Protein AF-A0A2M7BNX7-F1 (afdb_monomer_lite)

Sequence (72 aa):
MPAPQEVLDLAARFTENLAAYASGAYNEAQLRREFIDPLFRALGWDLDNIAGHAKAYKDVIHEDAIRIVERD

Foldseek 3Di:
DDQQVQLVVLVVVCVVCVVVCPDPVNDPVNCCVSRVVSNCVSVVDDPVCPVVDPPPPCPDDPPPPPDPDDDD

Secondary structure (DSSP, 8-state):
-PPPHHHHHHHHHHHHTHHHHTSTTS-HHHHIIIIIHHHHHHTT--TT-TT---GGG---------------

pLDDT: mean 80.02, std 19.74, range [40.84, 98.12]

Structure (mmCIF, N/CA/C/O backbone):
data_AF-A0A2M7BNX7-F1
#
_entry.id   AF-A0A2M7BNX7-F1
#
loop_
_atom_site.group_PDB
_atom_site.id
_atom_site.type_symbol
_atom_site.label_atom_id
_atom_site.label_alt_id
_atom_site.label_comp_id
_atom_site.label_asym_id
_atom_site.label_entity_id
_atom_site.label_seq_id
_atom_site.pdbx_PDB_ins_code
_atom_site.Cartn_x
_atom_site.Cartn_y
_atom_site.Cartn_z
_atom_site.occupancy
_atom_site.B_iso_or_equiv
_atom_site.auth_seq_id
_atom_site.auth_comp_id
_atom_site.auth_asym_id
_atom_site.auth_atom_id
_atom_site.pdbx_PDB_model_num
ATOM 1 N N . MET A 1 1 ? -5.125 15.487 10.290 1.00 71.75 1 MET A N 1
ATOM 2 C CA . MET A 1 1 ? -4.466 14.280 10.830 1.00 71.75 1 MET A CA 1
ATOM 3 C C . MET A 1 1 ? -3.277 13.977 9.936 1.00 71.75 1 MET A C 1
ATOM 5 O O . MET A 1 1 ? -3.464 14.067 8.726 1.00 71.75 1 MET A O 1
ATOM 9 N N . PRO A 1 2 ? -2.077 13.721 10.478 1.00 89.25 2 PRO A N 1
ATOM 10 C CA . PRO A 1 2 ? -0.969 13.217 9.670 1.00 89.25 2 PRO A CA 1
ATOM 11 C C . PRO A 1 2 ? -1.294 11.807 9.153 1.00 89.25 2 PRO A C 1
ATOM 13 O O . PRO A 1 2 ? -2.108 11.104 9.756 1.00 89.25 2 PRO A O 1
ATOM 16 N N . ALA A 1 3 ? -0.683 11.414 8.035 1.00 90.75 3 ALA A N 1
ATOM 17 C CA . ALA A 1 3 ? -0.777 10.038 7.553 1.00 90.75 3 ALA A CA 1
ATOM 18 C C . ALA A 1 3 ? -0.138 9.068 8.573 1.00 90.75 3 ALA A C 1
ATOM 20 O O . ALA A 1 3 ? 0.824 9.466 9.238 1.00 90.75 3 ALA A O 1
ATOM 21 N N . PRO A 1 4 ? -0.636 7.821 8.699 1.00 96.19 4 PRO A N 1
ATOM 22 C CA . PRO A 1 4 ? 0.023 6.790 9.497 1.00 96.19 4 PRO A CA 1
ATOM 23 C C . PRO A 1 4 ? 1.461 6.565 9.024 1.00 96.19 4 PRO A C 1
ATOM 25 O O . PRO A 1 4 ? 1.743 6.648 7.825 1.00 96.19 4 PRO A O 1
ATOM 28 N N . GLN A 1 5 ? 2.363 6.263 9.956 1.00 96.94 5 GLN A N 1
ATOM 29 C CA . GLN A 1 5 ? 3.777 6.065 9.639 1.00 96.94 5 GLN A CA 1
ATOM 30 C C . GLN A 1 5 ? 3.968 4.894 8.667 1.00 96.94 5 GLN A C 1
ATOM 32 O O . GLN A 1 5 ? 4.749 4.986 7.728 1.00 96.94 5 GLN A O 1
ATOM 37 N N . GLU A 1 6 ? 3.160 3.848 8.807 1.00 97.00 6 GLU A N 1
ATOM 38 C CA . GLU A 1 6 ? 3.161 2.669 7.946 1.00 97.00 6 GLU A CA 1
ATOM 39 C C . GLU A 1 6 ? 2.893 3.025 6.477 1.00 97.00 6 GLU A C 1
ATOM 41 O O . GLU A 1 6 ? 3.480 2.430 5.576 1.00 97.00 6 GLU A O 1
ATOM 46 N N . VAL A 1 7 ? 2.042 4.025 6.216 1.00 97.56 7 VAL A N 1
ATOM 47 C CA . VAL A 1 7 ? 1.776 4.506 4.851 1.00 97.56 7 VAL A CA 1
ATOM 48 C C . VAL A 1 7 ? 3.012 5.194 4.274 1.00 97.56 7 VAL A C 1
ATOM 50 O O . VAL A 1 7 ? 3.350 4.979 3.109 1.00 97.56 7 VAL A O 1
ATOM 53 N N . LEU A 1 8 ? 3.698 6.002 5.086 1.00 97.75 8 LEU A N 1
ATOM 54 C CA . LEU A 1 8 ? 4.925 6.687 4.679 1.00 97.75 8 LEU A CA 1
ATOM 55 C C . LEU A 1 8 ? 6.046 5.683 4.394 1.00 97.75 8 LEU A C 1
ATOM 57 O O . LEU A 1 8 ? 6.723 5.804 3.375 1.00 97.75 8 LEU A O 1
ATOM 61 N N . ASP A 1 9 ? 6.188 4.662 5.235 1.00 98.12 9 ASP A N 1
ATOM 62 C CA . ASP A 1 9 ? 7.207 3.622 5.087 1.00 98.12 9 ASP A CA 1
ATOM 63 C C . ASP A 1 9 ? 6.964 2.769 3.831 1.00 98.12 9 ASP A C 1
ATOM 65 O O . ASP A 1 9 ? 7.897 2.475 3.078 1.00 98.12 9 ASP A O 1
ATOM 69 N N . LEU A 1 10 ? 5.702 2.417 3.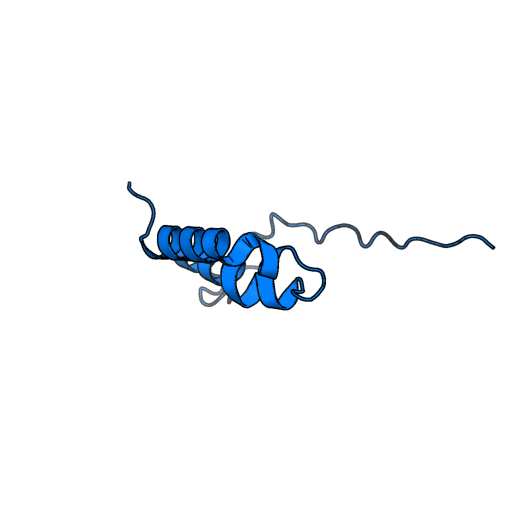549 1.00 97.94 10 LEU A N 1
ATOM 70 C CA . LEU A 1 10 ? 5.322 1.717 2.318 1.00 97.94 10 LEU A CA 1
ATOM 71 C C . LEU A 1 10 ? 5.643 2.559 1.077 1.00 97.94 10 LEU A C 1
ATOM 73 O O . LEU A 1 10 ? 6.218 2.036 0.120 1.00 97.94 10 LEU A O 1
ATOM 77 N N . ALA A 1 11 ? 5.314 3.854 1.096 1.00 97.12 11 ALA A N 1
ATOM 78 C CA . ALA A 1 11 ? 5.597 4.768 -0.008 1.00 97.12 11 ALA A CA 1
ATOM 79 C C . ALA A 1 11 ? 7.107 4.955 -0.233 1.00 97.12 11 ALA A C 1
ATOM 81 O O . ALA A 1 11 ? 7.567 4.921 -1.379 1.00 97.12 11 ALA A O 1
ATOM 82 N N . ALA A 1 12 ? 7.884 5.098 0.844 1.00 98.00 12 ALA A N 1
ATOM 83 C CA . ALA A 1 12 ? 9.337 5.216 0.782 1.00 98.00 12 ALA A CA 1
ATOM 84 C C . ALA A 1 12 ? 9.963 3.959 0.164 1.00 98.00 12 ALA A C 1
ATOM 86 O O . ALA A 1 12 ? 10.639 4.049 -0.861 1.00 98.00 12 ALA A O 1
ATOM 87 N N . ARG A 1 13 ? 9.631 2.771 0.689 1.00 97.88 13 ARG A N 1
ATOM 88 C CA . ARG A 1 13 ? 10.146 1.491 0.177 1.00 97.88 13 ARG A CA 1
ATOM 89 C C . ARG A 1 13 ? 9.775 1.254 -1.285 1.00 97.88 13 ARG A C 1
ATOM 91 O O . ARG A 1 13 ? 10.590 0.723 -2.044 1.00 97.88 13 ARG A O 1
ATOM 98 N N . PHE A 1 14 ? 8.549 1.612 -1.678 1.00 96.81 14 PHE A N 1
ATOM 99 C CA . PHE A 1 14 ? 8.101 1.498 -3.066 1.00 96.81 14 PHE A CA 1
ATOM 100 C C . PHE A 1 14 ? 8.928 2.399 -3.984 1.00 96.81 14 PHE A C 1
ATOM 102 O O . PHE A 1 14 ? 9.415 1.951 -5.018 1.00 96.81 14 PHE A O 1
ATOM 109 N N . THR A 1 15 ? 9.137 3.649 -3.570 1.00 97.25 15 THR A N 1
ATOM 110 C CA . THR A 1 15 ? 9.902 4.643 -4.331 1.00 97.25 15 THR A CA 1
ATOM 111 C C . THR A 1 15 ? 11.366 4.233 -4.486 1.00 97.25 15 THR A C 1
ATOM 113 O O . THR A 1 15 ? 11.902 4.290 -5.590 1.00 97.25 15 THR A O 1
ATOM 116 N N . GLU A 1 16 ? 12.001 3.753 -3.414 1.00 97.75 16 GLU A N 1
ATOM 117 C CA . GLU A 1 16 ? 13.401 3.305 -3.416 1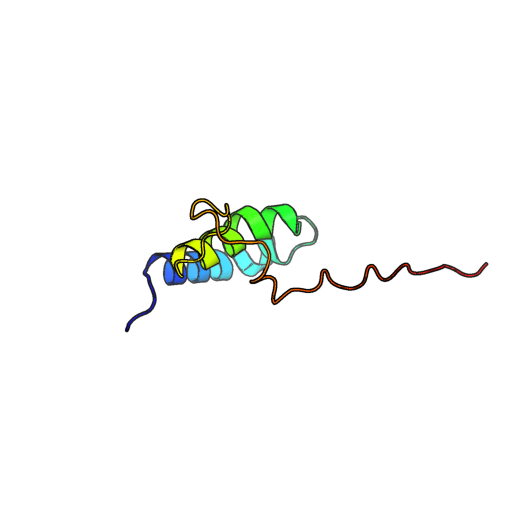.00 97.75 16 GLU A CA 1
ATOM 118 C C . GLU A 1 16 ? 13.665 2.139 -4.379 1.00 97.75 16 GLU A C 1
ATOM 120 O O . GLU A 1 16 ? 14.763 2.015 -4.915 1.00 97.75 16 GLU A O 1
ATOM 125 N N . ASN A 1 17 ? 12.659 1.299 -4.631 1.00 96.06 17 ASN A N 1
ATOM 126 C CA . ASN A 1 17 ? 12.790 0.083 -5.436 1.00 96.06 17 ASN A CA 1
ATOM 127 C C . ASN A 1 17 ? 11.876 0.100 -6.673 1.00 96.06 17 ASN A C 1
ATOM 129 O O . ASN A 1 17 ? 11.564 -0.953 -7.235 1.00 96.06 17 ASN A O 1
ATOM 133 N N . LEU A 1 18 ? 11.468 1.292 -7.127 1.00 94.69 18 LEU A N 1
ATOM 134 C CA . LEU A 1 18 ? 10.493 1.480 -8.205 1.00 94.69 18 LEU A CA 1
ATOM 135 C C . LEU A 1 18 ? 10.839 0.674 -9.464 1.00 94.69 18 LEU A C 1
ATOM 137 O O . LEU A 1 18 ? 9.964 0.054 -10.059 1.00 94.69 18 LEU A O 1
ATOM 141 N N . ALA A 1 19 ? 12.116 0.640 -9.851 1.00 94.81 19 ALA A N 1
ATOM 142 C CA . ALA A 1 19 ? 12.569 -0.094 -11.031 1.00 94.81 19 ALA A CA 1
ATOM 143 C C . ALA A 1 19 ? 12.324 -1.611 -10.928 1.00 94.81 19 ALA A C 1
ATOM 145 O O . ALA A 1 19 ? 11.988 -2.246 -11.925 1.00 94.81 19 ALA A O 1
ATOM 146 N N . ALA A 1 20 ? 12.467 -2.192 -9.734 1.00 92.19 20 ALA A N 1
ATOM 147 C CA . ALA A 1 20 ? 12.212 -3.611 -9.509 1.00 92.19 20 ALA A CA 1
ATOM 148 C C . ALA A 1 20 ? 10.707 -3.910 -9.548 1.00 92.19 20 ALA A C 1
ATOM 150 O O . ALA A 1 20 ? 10.289 -4.857 -10.214 1.00 92.19 20 ALA A O 1
ATOM 151 N N . TYR A 1 21 ? 9.891 -3.073 -8.902 1.00 93.12 21 TYR A N 1
ATOM 152 C CA . TYR A 1 21 ? 8.438 -3.270 -8.841 1.00 93.12 21 TYR A CA 1
ATOM 153 C C . TYR A 1 21 ? 7.713 -2.935 -10.147 1.00 93.12 21 TYR A C 1
ATOM 155 O O . TYR A 1 21 ? 6.655 -3.494 -10.411 1.00 93.12 21 TYR A O 1
ATOM 163 N N . ALA A 1 22 ? 8.283 -2.065 -10.984 1.00 89.19 22 ALA A N 1
ATOM 164 C CA . ALA A 1 22 ? 7.786 -1.782 -12.331 1.00 89.19 22 ALA A CA 1
ATOM 165 C C . ALA A 1 22 ? 8.297 -2.781 -13.387 1.00 89.19 22 ALA A C 1
ATOM 167 O O . ALA A 1 22 ? 7.949 -2.672 -14.563 1.00 89.19 22 ALA A O 1
ATOM 168 N N . SER A 1 23 ? 9.143 -3.740 -12.997 1.00 90.62 23 SER A N 1
ATOM 169 C CA . SER A 1 23 ? 9.632 -4.772 -13.908 1.00 90.62 23 SER A CA 1
ATOM 170 C C . SER A 1 23 ? 8.576 -5.855 -14.138 1.00 90.62 23 SER A C 1
ATOM 172 O O . SER A 1 23 ? 7.789 -6.173 -13.252 1.00 90.62 23 SER A O 1
ATOM 174 N N . GLY A 1 24 ? 8.616 -6.516 -15.298 1.00 87.00 24 GLY A N 1
ATOM 175 C CA . GLY A 1 24 ? 7.737 -7.661 -15.580 1.00 87.00 24 GLY A CA 1
ATOM 176 C C . GLY A 1 24 ? 7.990 -8.895 -14.699 1.00 87.00 24 GLY A C 1
ATOM 177 O O . GLY A 1 24 ? 7.227 -9.853 -14.765 1.00 87.00 24 GLY A O 1
ATOM 178 N N . ALA A 1 25 ? 9.053 -8.892 -13.886 1.00 88.06 25 ALA A N 1
ATOM 179 C CA . ALA A 1 25 ? 9.340 -9.960 -12.932 1.00 88.06 25 ALA A CA 1
ATOM 180 C C . ALA A 1 25 ? 8.536 -9.823 -11.628 1.00 88.06 25 ALA A C 1
ATOM 182 O O . ALA A 1 25 ? 8.419 -10.797 -10.886 1.00 88.06 25 ALA A O 1
ATOM 183 N N . TYR A 1 26 ? 7.988 -8.636 -11.350 1.00 92.31 26 TYR A N 1
ATOM 184 C CA . TYR A 1 26 ? 7.168 -8.374 -10.177 1.00 92.31 26 TYR A CA 1
ATOM 185 C C . TYR A 1 26 ? 5.692 -8.398 -10.572 1.00 92.31 26 TYR A C 1
ATOM 187 O O . TYR A 1 26 ? 5.219 -7.547 -11.323 1.00 92.31 26 TYR A O 1
ATOM 195 N N . ASN A 1 27 ? 4.965 -9.421 -10.122 1.00 93.69 27 ASN A N 1
ATOM 196 C CA . ASN A 1 27 ? 3.585 -9.633 -10.552 1.00 93.69 27 ASN A CA 1
ATOM 197 C C . ASN A 1 27 ? 2.555 -8.968 -9.624 1.00 93.69 27 ASN A C 1
ATOM 199 O O . ASN A 1 27 ? 2.850 -8.550 -8.504 1.00 93.69 27 ASN A O 1
ATOM 203 N N . GLU A 1 28 ? 1.310 -8.913 -10.098 1.00 93.19 28 GLU A N 1
ATOM 204 C CA . GLU A 1 28 ? 0.182 -8.319 -9.374 1.00 93.19 28 GLU A CA 1
ATOM 205 C C . GLU A 1 28 ? -0.039 -8.956 -7.996 1.00 93.19 28 GLU A C 1
ATOM 207 O O . GLU A 1 28 ? -0.267 -8.240 -7.023 1.00 93.19 28 GLU A O 1
ATOM 212 N N . ALA A 1 29 ? 0.107 -10.279 -7.878 1.00 93.50 29 ALA A N 1
ATOM 213 C CA . ALA A 1 29 ? -0.090 -10.972 -6.610 1.00 93.50 29 ALA A CA 1
ATOM 214 C C . ALA A 1 29 ? 0.964 -10.579 -5.559 1.00 93.50 29 ALA A C 1
ATOM 216 O 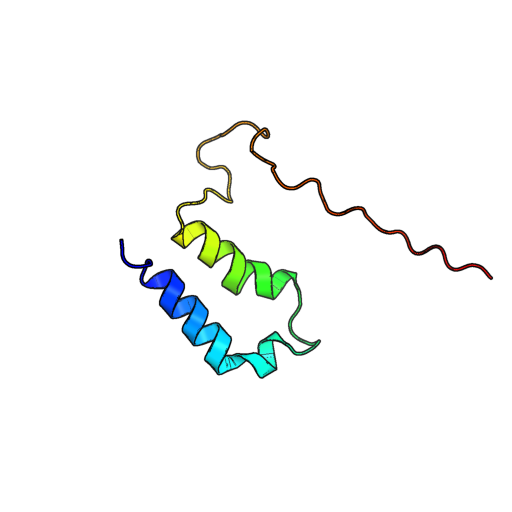O . ALA A 1 29 ? 0.640 -10.482 -4.373 1.00 93.50 29 ALA A O 1
ATOM 217 N N . GLN A 1 30 ? 2.213 -10.343 -5.973 1.00 95.31 30 GLN A N 1
ATOM 218 C CA . GLN A 1 30 ? 3.277 -9.843 -5.098 1.00 95.31 30 GLN A CA 1
ATOM 219 C C . GLN A 1 30 ? 3.012 -8.391 -4.696 1.00 95.31 30 GLN A C 1
ATOM 221 O O . GLN A 1 30 ? 2.981 -8.096 -3.502 1.00 95.31 30 GLN A O 1
ATOM 226 N N . LEU A 1 31 ? 2.705 -7.521 -5.665 1.00 94.69 31 LEU A N 1
ATOM 227 C CA . LEU A 1 31 ? 2.370 -6.116 -5.411 1.00 94.69 31 LEU A CA 1
ATOM 228 C C . LEU A 1 31 ? 1.208 -5.979 -4.425 1.00 94.69 31 LEU A C 1
ATOM 230 O O . LEU A 1 31 ? 1.264 -5.182 -3.484 1.00 94.69 31 LEU A O 1
ATOM 234 N N . ARG A 1 32 ? 0.163 -6.789 -4.618 1.00 95.00 32 ARG A N 1
ATOM 235 C CA . ARG A 1 32 ? -1.013 -6.793 -3.756 1.00 95.00 32 ARG A CA 1
ATOM 236 C C . ARG A 1 32 ? -0.644 -7.138 -2.318 1.00 95.00 32 ARG A C 1
ATOM 238 O O . ARG A 1 32 ? -0.935 -6.364 -1.413 1.00 95.00 32 ARG A O 1
ATOM 245 N N . ARG A 1 33 ? 0.046 -8.262 -2.112 1.00 94.38 33 ARG A N 1
ATOM 246 C CA . ARG A 1 33 ? 0.395 -8.759 -0.771 1.00 94.38 33 ARG A CA 1
ATOM 247 C C . ARG A 1 33 ? 1.378 -7.856 -0.038 1.00 94.38 33 ARG A C 1
ATOM 249 O O . ARG A 1 33 ? 1.277 -7.703 1.177 1.00 94.38 33 ARG A O 1
ATOM 256 N N . GLU A 1 34 ? 2.343 -7.293 -0.756 1.00 95.56 34 GLU A N 1
ATOM 257 C CA . GLU A 1 34 ? 3.462 -6.577 -0.146 1.00 95.56 34 GLU A CA 1
ATOM 258 C C . GLU A 1 34 ? 3.201 -5.080 0.032 1.00 95.56 34 GLU A C 1
ATOM 260 O O . GLU A 1 34 ? 3.793 -4.487 0.935 1.00 95.56 34 GLU A O 1
ATOM 265 N N . PHE A 1 35 ? 2.326 -4.468 -0.776 1.00 95.94 35 PHE A N 1
ATOM 266 C CA . PHE A 1 35 ? 2.072 -3.023 -0.734 1.00 95.94 35 PHE A CA 1
ATOM 267 C C . PHE A 1 35 ? 0.598 -2.654 -0.601 1.00 95.94 35 PHE A C 1
ATOM 269 O O . PHE A 1 35 ? 0.264 -1.859 0.273 1.00 95.94 35 PHE A O 1
ATOM 276 N N . ILE A 1 36 ? -0.286 -3.233 -1.416 1.00 95.25 36 ILE A N 1
ATOM 277 C CA . ILE A 1 36 ? -1.693 -2.805 -1.460 1.00 95.25 36 ILE A CA 1
ATOM 278 C C . ILE A 1 36 ? -2.459 -3.247 -0.210 1.00 95.25 36 ILE A C 1
ATOM 280 O O . ILE A 1 36 ? -3.093 -2.418 0.441 1.00 95.25 36 ILE A O 1
ATOM 284 N N . ASP A 1 37 ? -2.364 -4.520 0.180 1.00 95.00 37 ASP A N 1
ATOM 285 C CA . ASP A 1 37 ? -3.057 -5.011 1.371 1.00 95.00 37 ASP A CA 1
ATOM 286 C C . ASP A 1 37 ? -2.527 -4.331 2.654 1.00 95.00 37 ASP A C 1
ATOM 288 O O . ASP A 1 37 ? -3.328 -3.898 3.487 1.00 95.00 37 ASP A O 1
ATOM 292 N N . PRO A 1 38 ? -1.199 -4.168 2.847 1.00 96.25 38 PRO A N 1
ATOM 293 C CA . PRO A 1 38 ? -0.669 -3.391 3.966 1.00 96.25 38 PRO A CA 1
ATOM 294 C C . PRO A 1 38 ? -1.110 -1.924 3.966 1.00 96.25 38 PRO A C 1
ATOM 296 O O . PRO A 1 38 ? -1.429 -1.407 5.034 1.00 96.25 38 PRO A O 1
ATOM 299 N N . LEU A 1 39 ? -1.180 -1.270 2.801 1.00 96.75 39 LEU A N 1
ATOM 300 C CA . LEU A 1 39 ? -1.644 0.115 2.682 1.00 96.75 39 LEU A CA 1
ATOM 301 C C . LEU A 1 39 ? -3.082 0.256 3.185 1.00 96.75 39 LEU A C 1
ATOM 303 O O . LEU A 1 39 ? -3.359 1.096 4.037 1.00 96.75 39 LEU A O 1
ATOM 307 N N . PHE A 1 40 ? -3.996 -0.582 2.697 1.00 93.94 40 PHE A N 1
ATOM 308 C CA . PHE A 1 40 ? -5.397 -0.518 3.107 1.00 93.94 40 PHE A CA 1
ATOM 309 C C . PHE A 1 40 ? -5.582 -0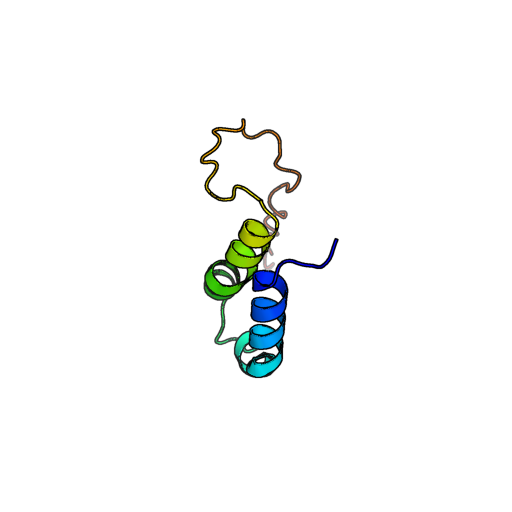.872 4.584 1.00 93.94 40 PHE A C 1
ATOM 311 O O . PHE A 1 40 ? -6.314 -0.170 5.284 1.00 93.94 40 PHE A O 1
ATOM 318 N N . ARG A 1 41 ? -4.859 -1.874 5.105 1.00 93.56 41 ARG A N 1
ATOM 319 C CA . ARG A 1 41 ? -4.855 -2.158 6.550 1.00 93.56 41 ARG A CA 1
ATOM 320 C C . ARG A 1 41 ? -4.361 -0.972 7.377 1.00 93.56 41 ARG A C 1
ATOM 322 O O . ARG A 1 41 ? -4.988 -0.648 8.380 1.00 93.56 41 ARG A O 1
ATOM 329 N N . ALA A 1 42 ? -3.294 -0.294 6.951 1.00 94.56 42 ALA A N 1
ATOM 330 C CA . ALA A 1 42 ? -2.784 0.900 7.631 1.00 94.56 42 ALA A CA 1
ATOM 331 C C . ALA A 1 42 ? -3.793 2.063 7.620 1.00 94.56 42 ALA A C 1
ATOM 333 O O . ALA A 1 42 ? -3.834 2.864 8.550 1.00 94.56 42 ALA A O 1
ATOM 334 N N . LEU A 1 43 ? -4.650 2.130 6.598 1.00 93.62 43 LEU A N 1
ATOM 335 C CA . LEU A 1 43 ? -5.771 3.069 6.519 1.00 93.62 43 LEU A CA 1
ATOM 336 C C . LEU A 1 43 ? -7.012 2.613 7.311 1.00 93.62 43 LEU A C 1
ATOM 338 O O . LEU A 1 43 ? -8.034 3.296 7.282 1.00 93.62 43 LEU A O 1
ATOM 342 N N . GLY A 1 44 ? -6.939 1.480 8.016 1.00 90.25 44 GLY A N 1
ATOM 343 C CA . GLY A 1 44 ? -8.016 0.949 8.854 1.00 90.25 44 GLY A CA 1
ATOM 344 C C . GLY A 1 44 ? -9.049 0.103 8.110 1.00 90.25 44 GLY A C 1
ATOM 345 O O . GLY A 1 44 ? -10.135 -0.122 8.639 1.00 90.25 44 GLY A O 1
ATOM 346 N N . TRP A 1 45 ? -8.751 -0.353 6.891 1.00 89.56 45 TRP A N 1
ATOM 347 C CA . TRP A 1 45 ? -9.650 -1.228 6.143 1.00 89.56 45 TRP A CA 1
ATOM 348 C C . TRP A 1 45 ? -9.534 -2.671 6.630 1.00 89.56 45 TRP A C 1
ATOM 350 O O . TRP A 1 45 ? -8.439 -3.216 6.783 1.00 89.56 45 TRP A O 1
ATOM 360 N N . ASP A 1 46 ? -10.686 -3.309 6.798 1.00 83.56 46 ASP A N 1
ATOM 361 C CA . ASP A 1 46 ? -10.793 -4.727 7.116 1.00 83.56 46 ASP A CA 1
ATOM 362 C C . ASP A 1 46 ? -10.816 -5.565 5.829 1.00 83.56 46 ASP A C 1
ATOM 364 O O . ASP A 1 46 ? -11.867 -5.838 5.250 1.00 83.56 46 ASP A O 1
ATOM 368 N N . LEU A 1 47 ? -9.630 -5.941 5.353 1.00 81.88 47 LEU A N 1
ATOM 369 C CA . LEU A 1 47 ? -9.482 -6.741 4.131 1.00 81.88 47 LEU A CA 1
ATOM 370 C C . LEU A 1 47 ? -9.887 -8.206 4.316 1.00 81.88 47 LEU A C 1
ATOM 372 O O . LEU A 1 47 ? -10.341 -8.844 3.366 1.00 81.88 47 LEU A O 1
ATOM 376 N N . ASP A 1 48 ? -9.733 -8.727 5.530 1.00 81.75 48 ASP A N 1
ATOM 377 C CA . ASP A 1 48 ? -10.004 -10.126 5.863 1.00 81.75 48 ASP A CA 1
ATOM 378 C C . ASP A 1 48 ? -11.472 -10.340 6.289 1.00 81.75 48 ASP A C 1
ATOM 380 O O . ASP A 1 48 ? -11.881 -11.461 6.598 1.00 81.75 48 ASP A O 1
ATOM 384 N N . ASN A 1 49 ? -12.282 -9.271 6.266 1.00 76.00 49 ASN A N 1
ATOM 385 C CA . ASN A 1 49 ? -13.670 -9.235 6.727 1.00 76.00 49 ASN A CA 1
ATOM 386 C C . ASN A 1 49 ? -13.842 -9.824 8.139 1.00 76.00 49 ASN A C 1
ATOM 388 O O . ASN A 1 49 ? -14.804 -10.546 8.424 1.00 76.00 49 ASN A O 1
ATOM 392 N N . ILE A 1 50 ? -12.888 -9.542 9.024 1.00 70.06 50 ILE A N 1
ATOM 393 C CA . ILE A 1 50 ? -12.856 -10.024 10.408 1.00 70.06 50 ILE A CA 1
ATOM 394 C C . 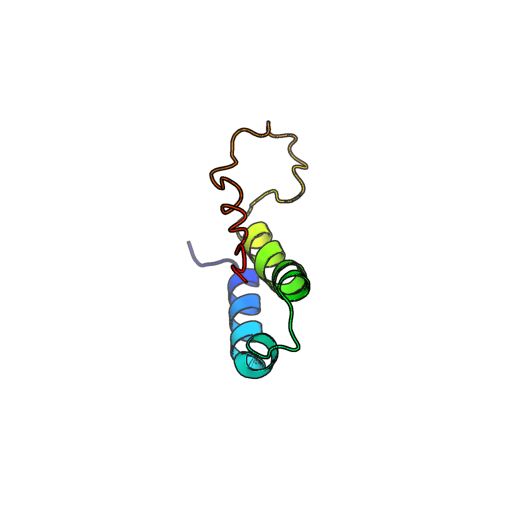ILE A 1 50 ? -14.030 -9.443 11.205 1.00 70.06 50 ILE A C 1
ATOM 396 O O . ILE A 1 50 ? -14.586 -10.120 12.069 1.00 70.06 50 ILE A O 1
ATOM 400 N N . ALA A 1 51 ? -14.464 -8.223 10.887 1.00 67.38 51 ALA A N 1
ATOM 401 C CA . ALA A 1 51 ? -15.624 -7.575 11.489 1.00 67.38 51 ALA A CA 1
ATOM 402 C C . ALA A 1 51 ? -16.970 -8.154 11.003 1.00 67.38 51 ALA A C 1
ATOM 404 O O . ALA A 1 51 ? -18.024 -7.761 11.505 1.00 67.38 51 ALA A O 1
ATOM 405 N N . GLY A 1 52 ? -16.960 -9.102 10.055 1.00 61.50 52 GLY A N 1
ATOM 406 C CA . GLY A 1 52 ? -18.159 -9.807 9.595 1.00 61.50 52 GLY A CA 1
ATOM 407 C C . GLY A 1 52 ? -19.144 -8.919 8.832 1.00 61.50 52 GLY A C 1
ATOM 408 O O . GLY A 1 52 ? -20.340 -9.221 8.787 1.00 61.50 52 GLY A O 1
ATOM 409 N N . HIS A 1 53 ? -18.671 -7.823 8.234 1.00 56.34 53 HIS A N 1
ATOM 410 C CA . HIS A 1 53 ? -19.513 -6.948 7.435 1.00 56.34 53 HIS A CA 1
ATOM 411 C C . HIS A 1 53 ? -20.086 -7.714 6.234 1.00 56.34 53 HIS A C 1
ATOM 413 O O . HIS A 1 53 ? -19.408 -8.477 5.535 1.00 56.34 53 HIS A O 1
ATOM 419 N N . ALA A 1 54 ? -21.389 -7.532 6.003 1.00 51.41 54 ALA A N 1
ATOM 420 C CA . ALA A 1 54 ? -22.055 -8.084 4.836 1.00 51.41 54 ALA A CA 1
ATOM 421 C C . ALA A 1 54 ? -21.365 -7.573 3.562 1.00 51.41 54 ALA A C 1
ATOM 423 O O . ALA A 1 54 ? -20.939 -6.422 3.499 1.00 51.41 54 ALA A O 1
ATOM 424 N N . LYS A 1 55 ? -21.321 -8.437 2.541 1.00 49.00 55 LYS A N 1
ATOM 425 C CA . LYS A 1 55 ? -20.771 -8.304 1.170 1.00 49.00 55 LYS A CA 1
ATOM 426 C C . LYS A 1 55 ? -21.122 -7.014 0.382 1.00 49.00 55 LYS A C 1
ATOM 428 O O . LYS A 1 55 ? -20.833 -6.949 -0.809 1.00 49.00 55 LYS A O 1
ATOM 433 N N . ALA A 1 56 ? -21.781 -6.045 1.014 1.00 47.78 56 ALA A N 1
ATOM 434 C CA . ALA A 1 56 ? -22.427 -4.865 0.458 1.00 47.78 56 ALA A CA 1
ATOM 435 C C . ALA A 1 56 ? -21.524 -3.621 0.326 1.00 47.78 56 ALA A C 1
ATOM 437 O O . ALA A 1 56 ? -21.942 -2.677 -0.328 1.00 47.78 56 ALA A O 1
ATOM 438 N N . TYR A 1 57 ? -20.295 -3.622 0.859 1.00 46.88 57 TYR A N 1
ATOM 439 C CA . TYR A 1 57 ? -19.298 -2.558 0.612 1.00 46.88 57 TYR A CA 1
ATOM 440 C C . TYR A 1 57 ? -18.331 -2.890 -0.537 1.00 46.88 57 TYR A C 1
ATOM 442 O O . TYR A 1 57 ? -17.203 -2.404 -0.586 1.00 46.88 57 TYR A O 1
ATOM 450 N N . LYS A 1 58 ? -18.743 -3.744 -1.482 1.00 44.69 58 LYS A N 1
ATOM 451 C CA . LYS A 1 58 ? -18.034 -3.849 -2.760 1.00 44.69 58 LYS A CA 1
ATOM 452 C C . LYS A 1 58 ? -18.415 -2.651 -3.634 1.00 44.69 58 LYS A C 1
ATOM 454 O O . LYS A 1 58 ? -19.290 -2.780 -4.480 1.00 44.69 58 LYS A O 1
ATOM 459 N N . ASP A 1 59 ? -17.711 -1.533 -3.477 1.00 43.31 59 ASP A N 1
ATOM 460 C CA . ASP A 1 59 ? -17.676 -0.471 -4.503 1.00 43.31 59 ASP A CA 1
ATOM 461 C C . ASP A 1 59 ? -16.919 -0.925 -5.769 1.00 43.31 59 ASP A C 1
ATOM 463 O O . ASP A 1 59 ? -16.941 -0.263 -6.802 1.00 43.31 59 ASP A O 1
ATOM 467 N N . VAL A 1 60 ? -16.275 -2.097 -5.713 1.00 46.56 60 VAL A N 1
ATOM 468 C CA . VAL A 1 60 ? -15.577 -2.723 -6.835 1.00 46.56 60 VAL A CA 1
ATOM 469 C C . VAL A 1 60 ? -16.437 -3.853 -7.400 1.00 46.56 60 VAL A C 1
ATOM 471 O O . VAL A 1 60 ? -16.427 -4.993 -6.916 1.00 46.56 60 VAL A O 1
ATOM 474 N N . ILE A 1 61 ? -17.179 -3.523 -8.457 1.00 51.28 61 ILE A N 1
ATOM 475 C CA . ILE A 1 61 ? -17.546 -4.484 -9.497 1.00 51.28 61 ILE A CA 1
ATOM 476 C C . ILE A 1 61 ? -16.216 -5.026 -10.024 1.00 51.28 61 ILE A C 1
ATOM 478 O O . ILE A 1 61 ? -15.343 -4.257 -10.413 1.00 51.28 61 ILE A O 1
ATOM 482 N N . HIS A 1 62 ? -16.033 -6.342 -9.927 1.00 43.69 62 HIS A N 1
ATOM 483 C CA . HIS A 1 62 ? -14.906 -7.057 -10.519 1.00 43.69 62 HIS A CA 1
ATOM 484 C C . HIS A 1 62 ? -14.714 -6.530 -11.943 1.00 43.69 62 HIS A C 1
ATOM 486 O O . HIS A 1 62 ? -15.679 -6.579 -12.705 1.00 43.69 62 HIS A O 1
ATOM 492 N N . GLU A 1 63 ? -13.544 -5.959 -12.251 1.00 45.59 63 GLU A N 1
ATOM 493 C CA . GLU A 1 63 ? -13.261 -5.429 -13.585 1.00 45.59 63 GLU A CA 1
ATOM 494 C C . GLU A 1 63 ? -13.707 -6.451 -14.626 1.00 45.59 63 GLU A C 1
ATOM 496 O O . GLU A 1 63 ? -13.436 -7.649 -14.475 1.00 45.59 63 GLU A O 1
ATOM 501 N N . ASP A 1 64 ? -14.469 -5.978 -15.616 1.00 40.84 64 ASP A N 1
ATOM 502 C CA . ASP A 1 64 ? -14.953 -6.790 -16.720 1.00 40.84 64 ASP A CA 1
ATOM 503 C C . ASP A 1 64 ? -13.820 -7.698 -17.186 1.00 40.84 64 ASP A C 1
ATOM 505 O O . ASP A 1 64 ? -12.751 -7.237 -17.589 1.00 40.84 64 ASP A O 1
ATOM 509 N N . ALA A 1 65 ? -14.047 -9.007 -17.110 1.00 52.81 65 ALA A N 1
ATOM 510 C CA . ALA A 1 65 ? -13.179 -9.972 -17.747 1.00 52.81 65 ALA A CA 1
ATOM 511 C C . ALA A 1 65 ? -13.260 -9.715 -19.258 1.00 52.81 65 ALA A C 1
ATOM 513 O O . ALA A 1 65 ? -14.094 -10.303 -19.950 1.00 52.81 65 ALA A O 1
ATOM 514 N N . ILE A 1 66 ? -12.429 -8.808 -19.776 1.00 57.44 66 ILE A N 1
ATOM 515 C CA . ILE A 1 66 ? -12.292 -8.582 -21.209 1.00 57.44 66 ILE A CA 1
ATOM 516 C C . ILE A 1 66 ? -11.678 -9.860 -21.775 1.00 57.44 66 ILE A C 1
ATOM 518 O O . ILE A 1 66 ? -10.469 -10.084 -21.733 1.00 57.44 66 ILE A O 1
ATOM 522 N N . ARG A 1 67 ? -12.537 -10.738 -22.295 1.00 57.19 67 ARG A N 1
ATOM 523 C CA . ARG A 1 67 ? -12.122 -11.829 -23.169 1.00 57.19 67 ARG A CA 1
ATOM 524 C C . ARG A 1 67 ? -11.761 -11.208 -24.510 1.00 57.19 67 ARG A C 1
ATOM 526 O O . ARG A 1 67 ? -12.650 -10.855 -25.282 1.00 57.19 67 ARG A O 1
ATOM 533 N N . ILE A 1 68 ? -10.469 -11.076 -24.788 1.00 57.22 68 ILE A N 1
ATOM 534 C CA . ILE A 1 68 ? -10.008 -10.818 -26.151 1.00 57.22 68 ILE A CA 1
ATOM 535 C C . ILE A 1 68 ? -10.280 -12.101 -26.940 1.00 57.22 68 ILE A C 1
ATOM 537 O O . ILE A 1 68 ? -9.610 -13.112 -26.752 1.00 57.22 68 ILE A O 1
ATOM 541 N N . VAL A 1 69 ? -11.324 -12.085 -27.765 1.00 51.66 69 VAL A N 1
ATOM 542 C CA . VAL A 1 69 ? -11.533 -13.099 -28.801 1.00 51.66 69 VAL A CA 1
ATOM 543 C C . VAL A 1 69 ? -10.632 -12.740 -29.979 1.00 51.66 69 VAL A C 1
ATOM 545 O O . VAL A 1 69 ? -10.890 -11.760 -30.676 1.00 51.66 69 VAL A O 1
ATOM 548 N N . GLU A 1 70 ? -9.563 -13.512 -30.177 1.00 54.81 70 GLU A N 1
ATOM 549 C CA . GLU A 1 70 ? -8.816 -13.536 -31.438 1.00 54.81 70 GLU A CA 1
ATOM 550 C C . GLU A 1 70 ? -9.754 -14.026 -32.553 1.00 54.81 70 GLU A C 1
ATOM 552 O O . GLU A 1 70 ? -10.485 -15.004 -32.383 1.00 54.81 70 GLU A O 1
ATOM 557 N N . ARG A 1 71 ? -9.782 -13.305 -33.675 1.00 52.53 71 ARG A N 1
ATOM 558 C CA . ARG A 1 71 ? -10.404 -13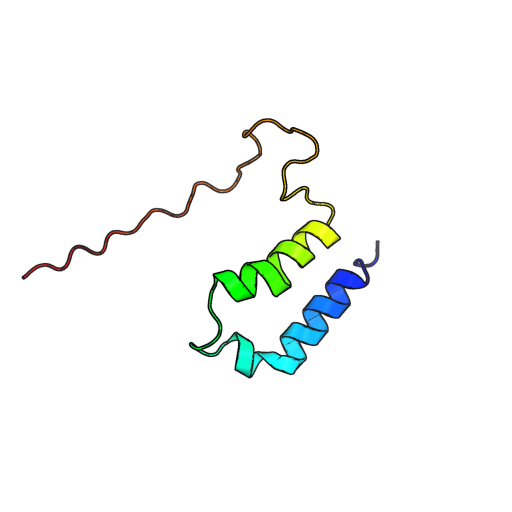.761 -34.920 1.00 52.53 71 ARG A CA 1
ATOM 559 C C . ARG A 1 71 ? -9.294 -14.287 -35.826 1.00 52.53 71 ARG A C 1
ATOM 561 O O . ARG A 1 71 ? -8.339 -13.546 -36.055 1.00 52.53 71 ARG A O 1
ATOM 568 N N . ASP A 1 72 ? -9.470 -15.522 -36.295 1.00 62.16 72 ASP A N 1
ATOM 569 C CA . ASP A 1 72 ? -8.663 -16.184 -37.333 1.00 62.16 72 ASP A CA 1
ATOM 570 C C . ASP A 1 72 ? -8.601 -15.390 -38.651 1.00 62.16 72 ASP A C 1
ATOM 572 O O . ASP A 1 72 ? -9.616 -14.732 -39.005 1.00 62.16 72 ASP A O 1
#

Radius of gyration: 16.5 Å; chains: 1; bounding box: 36×30×49 Å